Protein AF-A0A5B2V8X9-F1 (afdb_monomer)

Solvent-accessible surface area (backbone atoms only — not comparable to full-atom values): 5075 Å² total; per-residue (Å²): 132,84,52,74,66,56,51,54,53,50,54,51,46,50,52,39,29,75,76,62,32,67,69,54,24,50,54,53,50,52,54,50,51,53,50,51,52,51,54,52,49,55,52,51,52,52,51,50,60,71,69,45,80,91,70,78,80,76,81,75,77,79,72,81,73,73,80,81,71,82,74,82,88,74,87,78,89,87,135

Mean predicted aligned error: 15.44 Å

Organism: NCBI:txid1638099

Radius of gyration: 33.85 Å; Cα contacts (8 Å, |Δi|>4): 13; chains: 1; bounding box: 86×38×75 Å

Sequence (79 aa):
MPSDFTVLVAERLERVRRALGVRAHRDAAEKALVAIGRAAQAEAERRAARKAPTRVPGNVIRFPLGRAGKRGHIGSEEG

Secondary structure (DSSP, 8-state):
---HHHHHHHHHHHHHHHHHHHHHHHHHHHHHHHHHHHHHHHHHHHHHHHHS-S-------------------------

pLDDT: mean 77.69, std 19.51, range [42.0, 97.19]

Structure (mmCIF, N/CA/C/O backbone):
data_AF-A0A5B2V8X9-F1
#
_entry.id   AF-A0A5B2V8X9-F1
#
l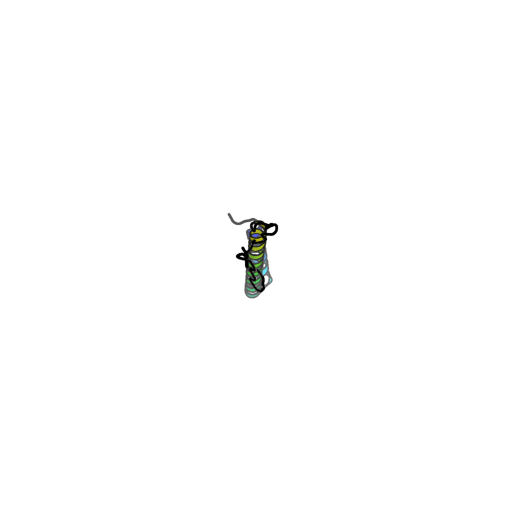oop_
_atom_site.group_PDB
_atom_site.id
_atom_site.type_symbol
_atom_site.label_atom_id
_atom_site.label_alt_id
_atom_site.label_comp_id
_atom_site.label_asym_id
_atom_site.label_entity_id
_atom_site.label_seq_id
_atom_site.pdbx_PDB_ins_code
_atom_site.Cartn_x
_atom_site.Cartn_y
_atom_site.Cartn_z
_atom_site.occupancy
_atom_site.B_iso_or_equiv
_atom_site.auth_seq_id
_atom_site.auth_comp_id
_atom_site.auth_asym_id
_atom_site.auth_atom_id
_atom_site.pdbx_PDB_model_num
ATOM 1 N N . MET A 1 1 ? -7.771 17.563 -9.551 1.00 64.38 1 MET A N 1
ATOM 2 C CA . MET A 1 1 ? -8.819 16.677 -9.004 1.00 64.38 1 MET A CA 1
ATOM 3 C C . MET A 1 1 ? -8.156 15.393 -8.528 1.00 64.38 1 MET A C 1
ATOM 5 O O . MET A 1 1 ? -7.337 14.876 -9.283 1.00 64.38 1 MET A O 1
ATOM 9 N N . PRO A 1 2 ? -8.398 14.931 -7.289 1.00 71.38 2 PRO A N 1
ATOM 10 C CA . PRO A 1 2 ? -7.900 13.633 -6.836 1.00 71.38 2 PRO A CA 1
ATOM 11 C C . PRO A 1 2 ? -8.508 12.516 -7.691 1.00 71.38 2 PRO A C 1
ATOM 13 O O . PRO A 1 2 ? -9.647 12.631 -8.134 1.00 71.38 2 PRO A O 1
ATOM 16 N N . SER A 1 3 ? -7.738 11.458 -7.948 1.00 87.94 3 SER A N 1
ATOM 17 C CA . SER A 1 3 ? -8.254 10.291 -8.674 1.00 87.94 3 SER A CA 1
ATOM 18 C C . SER A 1 3 ? -9.243 9.505 -7.807 1.00 87.94 3 SER A C 1
ATOM 20 O O . SER A 1 3 ? -9.093 9.493 -6.583 1.00 87.94 3 SER A O 1
ATOM 22 N N . ASP A 1 4 ? -10.186 8.786 -8.421 1.00 91.31 4 ASP A N 1
ATOM 23 C CA . ASP A 1 4 ? -11.146 7.920 -7.709 1.00 91.31 4 ASP A CA 1
ATOM 24 C C . ASP A 1 4 ? -10.440 6.922 -6.778 1.00 91.31 4 ASP A C 1
ATOM 26 O O . ASP A 1 4 ? -10.878 6.659 -5.658 1.00 91.31 4 ASP A O 1
ATOM 30 N N . PHE A 1 5 ? -9.271 6.429 -7.194 1.00 87.06 5 PHE A N 1
ATOM 31 C CA . PHE A 1 5 ? -8.435 5.564 -6.369 1.00 87.06 5 PHE A CA 1
ATOM 32 C C . PHE A 1 5 ? -7.903 6.279 -5.117 1.00 87.06 5 PHE A C 1
ATOM 34 O O . PHE A 1 5 ? -7.907 5.713 -4.025 1.00 87.06 5 PHE A O 1
ATOM 41 N N . THR A 1 6 ? -7.476 7.538 -5.249 1.00 89.06 6 THR A N 1
ATOM 42 C CA . THR A 1 6 ? -7.026 8.357 -4.113 1.00 89.06 6 THR A CA 1
ATOM 43 C 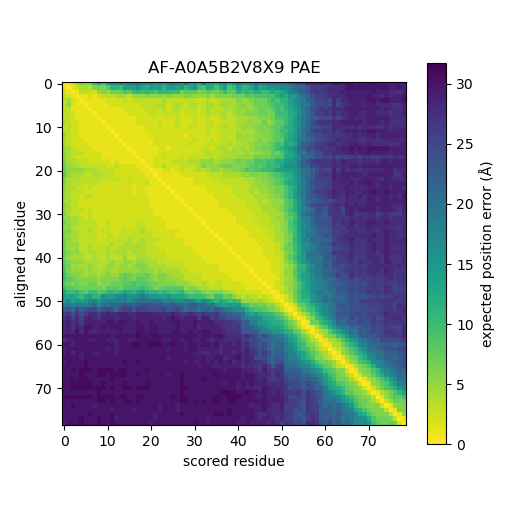C . THR A 1 6 ? -8.152 8.553 -3.099 1.00 89.06 6 THR A C 1
ATOM 45 O O . THR A 1 6 ? -7.913 8.455 -1.896 1.00 89.06 6 THR A O 1
ATOM 48 N N . VAL A 1 7 ? -9.377 8.779 -3.582 1.00 93.38 7 VAL A N 1
ATOM 49 C CA . VAL A 1 7 ? -10.570 8.919 -2.738 1.00 93.38 7 VAL A CA 1
ATOM 50 C C . VAL A 1 7 ? -10.846 7.619 -1.975 1.00 93.38 7 VAL A C 1
ATOM 52 O O . VAL A 1 7 ? -10.964 7.647 -0.752 1.00 93.38 7 VAL A O 1
ATOM 55 N N . LEU A 1 8 ? -10.827 6.467 -2.653 1.00 93.56 8 LEU A N 1
ATOM 56 C CA . LEU A 1 8 ? -11.039 5.157 -2.021 1.00 93.56 8 LEU A CA 1
ATOM 57 C C . LEU A 1 8 ? -10.003 4.836 -0.932 1.00 93.56 8 LEU A C 1
ATOM 59 O O . LEU A 1 8 ? -10.356 4.334 0.140 1.00 93.56 8 LEU A O 1
ATOM 63 N N . VAL A 1 9 ? -8.723 5.131 -1.180 1.00 91.25 9 VAL A N 1
ATOM 64 C CA . VAL A 1 9 ? -7.658 4.924 -0.185 1.00 91.25 9 VAL A CA 1
ATOM 65 C C . VAL A 1 9 ? -7.872 5.833 1.028 1.00 91.25 9 VAL A C 1
ATOM 67 O O . VAL A 1 9 ? -7.777 5.363 2.165 1.00 91.25 9 VAL A O 1
ATOM 70 N N . ALA A 1 10 ? -8.216 7.105 0.811 1.00 92.12 10 ALA A N 1
ATOM 71 C CA . ALA A 1 10 ? -8.486 8.052 1.890 1.00 92.12 10 ALA A CA 1
ATOM 72 C C . ALA A 1 10 ? -9.689 7.620 2.748 1.00 92.12 10 ALA A C 1
ATOM 74 O O . ALA A 1 10 ? -9.589 7.578 3.975 1.00 92.12 10 ALA A O 1
ATOM 75 N N . GLU A 1 11 ? -10.794 7.208 2.123 1.00 96.00 11 GLU A N 1
ATOM 76 C CA . GLU A 1 11 ? -11.964 6.686 2.835 1.00 96.00 11 GLU A CA 1
ATOM 77 C C . GLU A 1 11 ? -11.641 5.442 3.663 1.00 96.00 11 GLU A C 1
ATOM 79 O O . GLU A 1 11 ? -12.138 5.273 4.782 1.00 96.00 11 GLU A O 1
ATOM 84 N N . ARG A 1 12 ? -10.815 4.540 3.122 1.00 93.69 12 ARG A N 1
ATOM 85 C CA . ARG A 1 12 ? -10.408 3.327 3.834 1.00 93.69 12 ARG A CA 1
ATOM 86 C C . ARG A 1 12 ? -9.556 3.664 5.056 1.00 93.69 12 ARG A C 1
ATOM 88 O O . ARG A 1 12 ? -9.783 3.084 6.118 1.00 93.69 12 ARG A O 1
ATOM 95 N N . LEU A 1 13 ? -8.617 4.600 4.933 1.00 93.62 13 LEU A N 1
ATOM 96 C CA . LEU A 1 13 ? -7.777 5.051 6.046 1.00 93.62 13 LEU A CA 1
ATOM 97 C C . LEU A 1 13 ? -8.586 5.776 7.127 1.00 93.62 13 LEU A C 1
ATOM 99 O O . LEU A 1 13 ? -8.323 5.583 8.317 1.00 93.62 13 LEU A O 1
ATOM 103 N N . GLU A 1 14 ? -9.593 6.555 6.739 1.00 95.00 14 GLU A N 1
ATOM 104 C CA . GLU A 1 14 ? -10.503 7.211 7.679 1.00 95.00 14 GLU A CA 1
ATOM 105 C C . GLU A 1 14 ? -11.373 6.184 8.425 1.00 95.00 14 GLU A C 1
ATOM 107 O O . GLU A 1 14 ? -11.543 6.282 9.642 1.00 95.00 14 GLU A O 1
ATOM 112 N N . ARG A 1 15 ? -11.839 5.122 7.751 1.00 95.88 15 ARG A N 1
ATOM 113 C CA . ARG A 1 15 ? -12.514 3.995 8.422 1.00 95.88 15 ARG A CA 1
ATOM 114 C C . ARG A 1 15 ? -11.615 3.315 9.456 1.00 95.88 15 ARG A C 1
ATOM 116 O O . ARG A 1 15 ? -12.072 3.042 10.563 1.00 95.88 15 ARG A O 1
ATOM 123 N N . VAL A 1 16 ? -10.339 3.088 9.135 1.00 94.12 16 VAL A N 1
ATOM 124 C CA . VAL A 1 16 ? -9.361 2.524 10.086 1.00 94.12 16 VAL A CA 1
ATOM 125 C C . VAL A 1 16 ? -9.177 3.442 11.292 1.00 94.12 16 VAL A C 1
ATOM 127 O O . VAL A 1 16 ? -9.190 2.966 12.424 1.00 94.12 16 VAL A O 1
ATOM 130 N N . ARG A 1 17 ? -9.069 4.756 11.075 1.00 94.56 17 ARG A N 1
ATOM 131 C CA . ARG A 1 17 ? -8.951 5.734 12.164 1.00 94.56 17 ARG A CA 1
ATOM 132 C C . ARG A 1 17 ? -10.148 5.689 13.105 1.00 94.56 17 ARG A C 1
ATOM 134 O O . ARG A 1 17 ? -9.954 5.705 14.317 1.00 94.56 17 ARG A O 1
ATOM 141 N N . ARG A 1 18 ? -11.363 5.627 12.557 1.00 96.06 18 ARG A N 1
ATOM 142 C CA . ARG A 1 18 ? -12.602 5.586 13.347 1.00 96.06 18 ARG A CA 1
ATOM 143 C C . ARG A 1 18 ? -12.761 4.280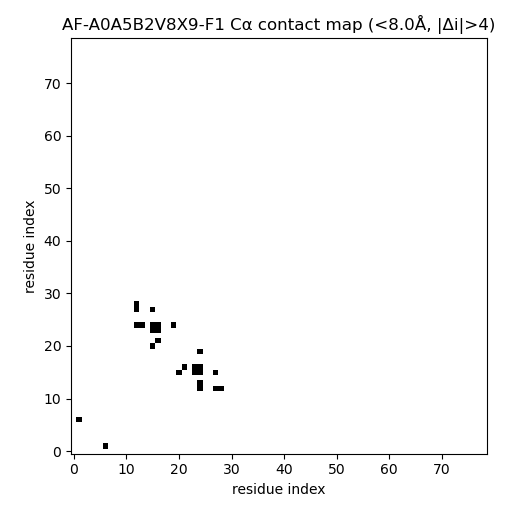 14.121 1.00 96.06 18 ARG A C 1
ATOM 145 O O . ARG A 1 18 ? -13.201 4.316 15.260 1.00 96.06 18 ARG A O 1
ATOM 152 N N . ALA A 1 19 ? -12.395 3.149 13.520 1.00 96.25 19 ALA A N 1
ATOM 153 C CA . ALA A 1 19 ? -12.581 1.835 14.133 1.00 96.25 19 ALA A CA 1
ATOM 154 C C . ALA A 1 19 ? -11.465 1.449 15.119 1.00 96.25 19 ALA A C 1
ATOM 156 O O . ALA A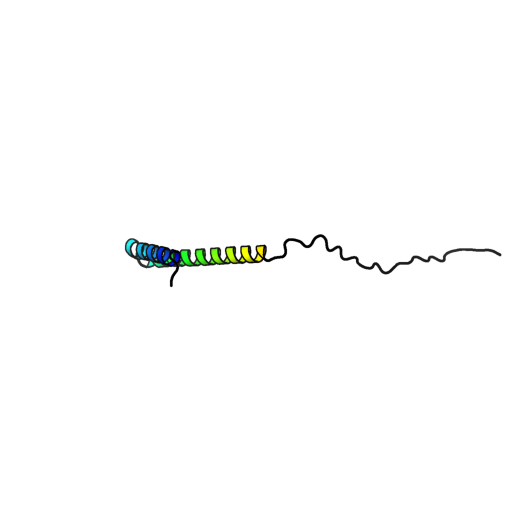 1 19 ? -11.735 0.794 16.119 1.00 96.25 19 ALA A O 1
ATOM 157 N N . LEU A 1 20 ? -10.214 1.818 14.828 1.00 95.12 20 LEU A N 1
ATOM 158 C CA . LEU A 1 20 ? -9.019 1.297 15.512 1.00 95.12 20 LEU A CA 1
ATOM 159 C C . LEU A 1 20 ? -8.125 2.399 16.107 1.00 95.12 20 LEU A C 1
ATOM 161 O O . LEU A 1 20 ? -7.099 2.116 16.725 1.00 95.12 20 LEU A O 1
ATOM 165 N N . GLY A 1 21 ? -8.498 3.666 15.925 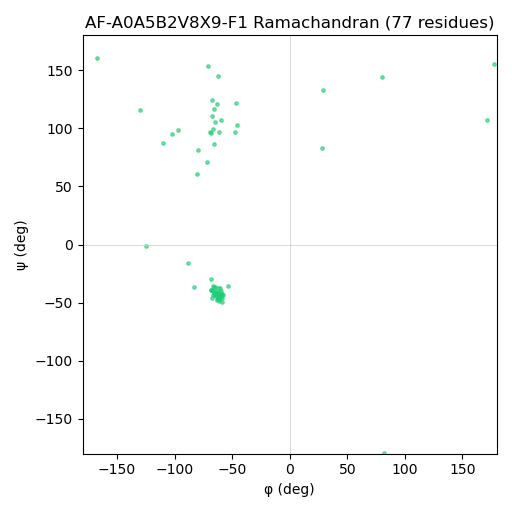1.00 95.69 21 GLY A N 1
ATOM 166 C CA . GLY A 1 21 ? -7.793 4.810 16.484 1.00 95.69 21 GLY A CA 1
ATOM 167 C C . GLY A 1 21 ? -6.569 5.264 15.685 1.00 95.69 21 GLY A C 1
ATOM 168 O O . GLY A 1 21 ? -6.206 4.745 14.626 1.00 95.69 21 GLY A O 1
ATOM 169 N N . VAL A 1 22 ? -5.915 6.299 16.214 1.00 94.56 22 VAL A N 1
ATOM 170 C CA . VAL A 1 22 ? -4.870 7.060 15.508 1.00 94.56 22 VAL A CA 1
ATOM 171 C C . VAL A 1 22 ? -3.610 6.232 15.249 1.00 94.56 22 VAL A C 1
ATOM 173 O O . VAL A 1 22 ? -2.985 6.383 14.201 1.00 94.56 22 VAL A O 1
ATOM 176 N N . ARG A 1 23 ? -3.231 5.340 16.172 1.00 95.38 23 ARG A N 1
ATOM 177 C CA . ARG A 1 23 ? -2.012 4.528 16.027 1.00 95.38 23 ARG A CA 1
ATOM 178 C C . ARG A 1 23 ? -2.134 3.527 14.876 1.00 95.38 23 ARG A C 1
ATOM 180 O O . ARG A 1 23 ? -1.236 3.461 14.044 1.00 95.38 23 ARG A O 1
ATOM 187 N N . ALA A 1 24 ? -3.262 2.820 14.794 1.00 93.62 24 ALA A N 1
ATOM 188 C CA . ALA A 1 24 ? -3.550 1.896 13.698 1.00 93.62 24 ALA A CA 1
ATOM 189 C C . ALA A 1 24 ? -3.689 2.626 12.354 1.00 93.62 24 ALA A C 1
ATOM 191 O O . ALA A 1 24 ? -3.222 2.137 11.330 1.00 93.62 24 ALA A O 1
ATOM 192 N N . HIS A 1 25 ? -4.275 3.826 12.357 1.00 94.81 25 HIS A N 1
ATOM 193 C CA . HIS A 1 25 ? -4.338 4.668 11.165 1.00 94.81 25 HIS A CA 1
ATOM 194 C C . HIS A 1 25 ? -2.950 5.060 10.644 1.00 94.81 25 HIS A C 1
ATOM 196 O O . HIS A 1 25 ? -2.717 4.961 9.444 1.00 94.81 25 HIS A O 1
ATOM 202 N N . ARG A 1 26 ? -2.022 5.467 11.524 1.00 95.88 26 ARG A N 1
ATOM 203 C CA . ARG A 1 26 ? -0.648 5.818 11.123 1.00 95.88 26 ARG A CA 1
ATOM 204 C C . ARG A 1 26 ? 0.082 4.634 10.490 1.00 95.88 26 ARG A C 1
ATOM 206 O O . ARG A 1 26 ? 0.639 4.795 9.411 1.00 95.88 26 ARG A O 1
ATOM 213 N N . ASP A 1 27 ? 0.008 3.458 11.109 1.00 96.19 27 ASP A N 1
ATOM 214 C CA . ASP A 1 27 ? 0.606 2.228 10.566 1.00 96.19 27 ASP A CA 1
ATOM 215 C C . ASP A 1 27 ? -0.010 1.841 9.206 1.00 96.19 27 ASP A C 1
ATOM 217 O O . ASP A 1 27 ? 0.697 1.537 8.245 1.00 96.19 27 ASP A O 1
ATOM 221 N N . ALA A 1 28 ? -1.338 1.924 9.078 1.00 93.56 28 ALA A N 1
ATOM 222 C CA . ALA A 1 28 ? -2.021 1.663 7.813 1.00 93.56 28 ALA A CA 1
ATOM 223 C C . ALA A 1 28 ? -1.638 2.673 6.716 1.00 93.56 28 ALA A C 1
ATOM 225 O O . ALA A 1 28 ? -1.458 2.284 5.561 1.00 93.56 28 ALA A O 1
ATOM 226 N N . ALA A 1 29 ? -1.497 3.954 7.066 1.00 94.56 29 ALA A N 1
ATOM 227 C CA . ALA A 1 29 ? -1.092 5.004 6.138 1.00 94.56 29 ALA A CA 1
ATOM 228 C C . ALA A 1 29 ? 0.353 4.807 5.659 1.00 94.56 29 ALA A C 1
ATOM 230 O O . ALA A 1 29 ? 0.611 4.894 4.460 1.00 94.56 29 ALA A O 1
ATOM 231 N N . GLU A 1 30 ? 1.277 4.474 6.562 1.00 97.19 30 GLU A N 1
ATOM 232 C CA . GLU A 1 30 ? 2.670 4.173 6.219 1.00 97.19 30 GLU A CA 1
ATOM 233 C C . GLU A 1 30 ? 2.758 2.996 5.239 1.00 97.19 30 GLU A C 1
ATOM 235 O O . GLU A 1 30 ? 3.357 3.112 4.167 1.00 97.19 30 GLU A O 1
ATOM 240 N N . LYS A 1 31 ? 2.069 1.889 5.541 1.00 95.00 31 LYS A N 1
ATOM 241 C CA . LYS A 1 31 ? 2.004 0.715 4.656 1.00 95.00 31 LYS A CA 1
ATOM 242 C C . LYS A 1 31 ? 1.425 1.054 3.284 1.00 95.00 31 LYS A C 1
ATOM 244 O O . LYS A 1 31 ? 1.955 0.596 2.270 1.00 95.00 31 LYS A O 1
ATOM 249 N N . ALA A 1 32 ? 0.366 1.863 3.237 1.00 94.06 32 ALA A N 1
ATOM 250 C CA . ALA A 1 32 ? -0.237 2.303 1.982 1.00 94.06 32 ALA A CA 1
ATOM 251 C C . ALA A 1 32 ? 0.744 3.137 1.144 1.00 94.06 32 ALA A C 1
ATOM 253 O O . ALA A 1 32 ? 0.896 2.880 -0.050 1.00 94.06 32 ALA A O 1
ATOM 254 N N . LEU A 1 33 ? 1.457 4.084 1.761 1.00 94.00 33 LEU A N 1
ATOM 255 C CA . LEU A 1 33 ? 2.452 4.914 1.076 1.00 94.00 33 LEU A CA 1
ATOM 256 C C . LEU A 1 33 ? 3.610 4.080 0.522 1.00 94.00 33 LEU A C 1
ATOM 258 O O . LEU A 1 33 ? 3.982 4.245 -0.640 1.00 94.00 33 LEU A O 1
ATOM 262 N N . VAL A 1 34 ? 4.138 3.139 1.309 1.00 96.19 34 VAL A N 1
ATOM 263 C CA . VAL A 1 34 ? 5.201 2.227 0.858 1.00 96.19 34 VAL A CA 1
ATOM 264 C C . VAL A 1 34 ? 4.730 1.377 -0.324 1.00 96.19 34 VAL A C 1
ATOM 266 O O . VAL A 1 34 ? 5.456 1.233 -1.309 1.00 96.19 34 VAL A O 1
ATOM 269 N N . ALA A 1 35 ? 3.512 0.835 -0.262 1.00 93.31 35 ALA A N 1
ATOM 270 C CA . ALA A 1 35 ? 2.949 0.039 -1.349 1.00 93.31 35 ALA A CA 1
ATOM 271 C C . ALA A 1 35 ? 2.781 0.859 -2.639 1.00 93.31 35 ALA A C 1
ATOM 273 O O . ALA A 1 35 ? 3.156 0.389 -3.714 1.00 93.31 35 ALA A O 1
ATOM 274 N N . ILE A 1 36 ? 2.284 2.096 -2.531 1.00 91.62 36 ILE A N 1
ATOM 275 C CA . ILE A 1 36 ? 2.155 3.020 -3.667 1.00 91.62 36 ILE A CA 1
ATOM 276 C C . ILE A 1 36 ? 3.531 3.327 -4.267 1.00 91.62 36 ILE A C 1
ATOM 278 O O . ILE A 1 36 ? 3.694 3.235 -5.484 1.00 91.62 36 ILE A O 1
ATOM 282 N N . GLY A 1 37 ? 4.531 3.626 -3.433 1.00 92.88 37 GLY A N 1
ATOM 283 C CA . GLY A 1 37 ? 5.900 3.883 -3.884 1.00 92.88 37 GLY A CA 1
ATOM 284 C C . GLY A 1 37 ? 6.494 2.700 -4.652 1.00 92.88 37 GLY A C 1
ATOM 285 O O . GLY A 1 37 ? 7.009 2.873 -5.755 1.00 92.88 37 GLY A O 1
ATOM 286 N N . 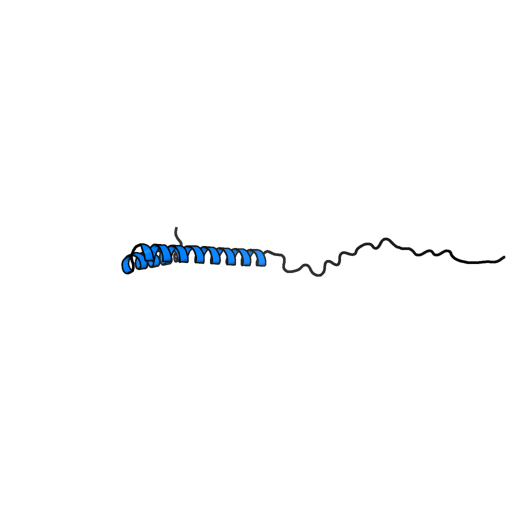ARG A 1 38 ? 6.337 1.477 -4.130 1.00 95.38 38 ARG A N 1
ATOM 287 C CA . ARG A 1 38 ? 6.791 0.249 -4.807 1.00 95.38 38 ARG A CA 1
ATOM 288 C C . ARG A 1 38 ? 6.065 0.004 -6.128 1.00 95.38 38 ARG A C 1
ATOM 290 O O . ARG A 1 38 ? 6.700 -0.366 -7.111 1.00 95.38 38 ARG A O 1
ATOM 297 N N . ALA A 1 39 ? 4.752 0.223 -6.174 1.00 92.25 39 ALA A N 1
ATOM 298 C CA . ALA A 1 39 ? 3.975 0.077 -7.402 1.00 92.25 39 ALA A CA 1
ATOM 299 C C . ALA A 1 39 ? 4.404 1.093 -8.473 1.00 92.25 39 ALA A C 1
ATOM 301 O O . ALA A 1 39 ? 4.550 0.729 -9.641 1.00 92.25 39 ALA A O 1
ATOM 302 N N . ALA A 1 40 ? 4.654 2.343 -8.071 1.00 91.75 40 ALA A N 1
ATOM 303 C CA . ALA A 1 40 ? 5.159 3.385 -8.956 1.00 91.75 40 ALA A CA 1
ATOM 304 C C . ALA A 1 40 ? 6.559 3.048 -9.489 1.00 91.75 40 ALA A C 1
ATOM 306 O O . ALA A 1 40 ? 6.799 3.179 -10.689 1.00 91.75 40 ALA A O 1
ATOM 307 N N . GLN A 1 41 ? 7.455 2.554 -8.629 1.00 93.56 41 GLN A N 1
ATOM 308 C CA . GLN A 1 41 ? 8.787 2.109 -9.035 1.00 93.56 41 GLN A CA 1
ATOM 309 C C . GLN A 1 41 ? 8.716 0.946 -10.034 1.00 93.56 41 GLN A C 1
ATOM 311 O O . GLN A 1 41 ? 9.312 1.027 -11.105 1.00 93.56 41 GLN A O 1
ATOM 316 N N . ALA A 1 42 ? 7.928 -0.093 -9.744 1.00 93.44 42 ALA A N 1
ATOM 317 C CA . ALA A 1 42 ? 7.760 -1.229 -10.649 1.00 93.44 42 ALA A CA 1
ATOM 318 C C . ALA A 1 42 ? 7.182 -0.805 -12.012 1.00 93.44 42 ALA A C 1
ATOM 320 O O . ALA A 1 42 ? 7.567 -1.327 -13.057 1.00 93.44 42 ALA A O 1
ATOM 321 N N . GLU A 1 43 ? 6.260 0.160 -12.029 1.00 91.31 43 GLU A N 1
ATOM 322 C CA . GLU A 1 43 ? 5.734 0.722 -13.273 1.00 91.31 43 GLU A CA 1
ATOM 323 C C . GLU A 1 43 ? 6.787 1.537 -14.037 1.00 91.31 43 GLU A C 1
ATOM 325 O O . GLU A 1 43 ? 6.871 1.434 -15.262 1.00 91.31 43 GLU A O 1
ATOM 330 N N . ALA A 1 44 ? 7.621 2.309 -13.338 1.00 91.38 44 ALA A N 1
ATOM 331 C CA . ALA A 1 44 ? 8.732 3.032 -13.947 1.00 91.38 44 ALA A CA 1
ATOM 332 C C . ALA A 1 44 ? 9.749 2.070 -14.582 1.00 91.38 44 ALA A C 1
ATOM 334 O O . ALA A 1 44 ? 10.133 2.267 -15.735 1.00 91.38 44 ALA A O 1
ATOM 335 N N . GLU A 1 45 ? 10.112 0.991 -13.885 1.00 91.75 45 GLU A N 1
ATOM 336 C CA . GLU A 1 45 ? 10.997 -0.064 -14.391 1.00 91.75 45 GLU A CA 1
ATOM 337 C C . GLU A 1 45 ? 10.399 -0.763 -15.620 1.00 91.75 45 GLU A C 1
ATOM 339 O O . GLU A 1 45 ? 11.073 -0.899 -16.642 1.00 91.75 45 GLU A O 1
ATOM 344 N N . ARG A 1 46 ? 9.104 -1.117 -15.591 1.00 88.69 46 ARG A N 1
ATOM 345 C CA . ARG A 1 46 ? 8.401 -1.669 -16.765 1.00 88.69 46 ARG A CA 1
ATOM 346 C C . ARG A 1 46 ? 8.441 -0.720 -17.958 1.00 88.69 46 ARG A C 1
ATOM 348 O O . ARG A 1 46 ? 8.668 -1.155 -19.087 1.00 88.69 46 ARG A O 1
ATOM 355 N N . ARG A 1 47 ? 8.213 0.576 -17.738 1.00 88.44 47 ARG A N 1
ATOM 356 C CA . ARG A 1 47 ? 8.276 1.588 -18.803 1.00 88.44 47 ARG A CA 1
ATOM 357 C C . ARG A 1 47 ? 9.692 1.757 -19.340 1.00 88.44 47 ARG A C 1
ATOM 359 O O . ARG A 1 47 ? 9.845 1.885 -20.551 1.00 88.44 47 ARG A O 1
ATOM 366 N N . ALA A 1 48 ? 10.703 1.735 -18.476 1.00 85.00 48 ALA A N 1
ATOM 367 C CA . ALA A 1 48 ? 12.103 1.790 -18.878 1.00 85.00 48 ALA A CA 1
ATOM 368 C C . ALA A 1 48 ? 12.485 0.566 -19.723 1.00 85.00 48 ALA A C 1
ATOM 370 O O . ALA A 1 48 ? 13.027 0.730 -20.812 1.00 85.00 48 ALA A O 1
ATOM 371 N N . ALA A 1 49 ? 12.103 -0.640 -19.298 1.00 83.31 49 ALA A N 1
ATOM 372 C CA . ALA A 1 49 ? 12.335 -1.874 -20.046 1.00 83.31 49 ALA A CA 1
ATOM 373 C C . ALA A 1 49 ? 11.627 -1.885 -21.413 1.00 83.31 49 ALA A C 1
ATOM 375 O O . ALA A 1 49 ? 12.200 -2.344 -22.396 1.00 83.31 49 ALA A O 1
ATOM 376 N N . ARG A 1 50 ? 10.409 -1.331 -21.508 1.00 79.50 50 ARG A N 1
ATOM 377 C CA . ARG A 1 50 ? 9.684 -1.177 -22.786 1.00 79.50 50 ARG A CA 1
ATOM 378 C C . ARG A 1 50 ? 10.318 -0.154 -23.730 1.00 79.50 50 ARG A C 1
ATOM 380 O O . ARG A 1 50 ? 10.150 -0.264 -24.938 1.00 79.50 50 ARG A O 1
ATOM 387 N N . LYS A 1 51 ? 10.983 0.866 -23.185 1.00 70.38 51 LYS A N 1
ATOM 388 C CA . LYS A 1 51 ? 11.677 1.905 -23.961 1.00 70.38 51 LYS A CA 1
ATOM 389 C C . LYS A 1 51 ? 13.123 1.532 -24.288 1.00 70.38 51 LYS A C 1
ATOM 391 O O . LYS A 1 51 ? 13.713 2.157 -25.164 1.00 70.38 51 LYS A O 1
ATOM 396 N N . ALA A 1 52 ? 13.691 0.535 -23.610 1.00 62.75 52 ALA A N 1
ATOM 397 C CA . ALA A 1 52 ? 14.988 -0.014 -23.961 1.00 62.75 52 ALA A CA 1
ATOM 398 C C . ALA A 1 52 ? 14.869 -0.727 -25.322 1.00 62.75 52 ALA A C 1
ATOM 400 O O . ALA A 1 52 ? 14.012 -1.605 -25.468 1.00 62.75 52 ALA A O 1
ATOM 401 N N . PRO A 1 53 ? 15.686 -0.371 -26.331 1.00 61.06 53 PRO A N 1
ATOM 402 C CA . PRO A 1 53 ? 15.625 -1.003 -27.642 1.00 61.06 53 PRO A CA 1
ATOM 403 C C . PRO A 1 53 ? 15.885 -2.505 -27.500 1.00 61.06 53 PRO A C 1
ATOM 405 O O . PRO A 1 53 ? 16.999 -2.958 -27.242 1.00 61.06 53 PRO A O 1
ATOM 408 N N . THR A 1 54 ? 14.825 -3.293 -27.657 1.00 63.69 54 THR A N 1
ATOM 409 C CA . THR A 1 54 ? 14.836 -4.751 -27.536 1.00 63.69 54 THR A CA 1
ATOM 410 C C . THR A 1 54 ? 15.350 -5.372 -28.835 1.00 63.69 54 THR A C 1
ATOM 412 O O . THR A 1 54 ? 14.614 -6.061 -29.527 1.00 63.69 54 THR A O 1
ATOM 415 N N . ARG A 1 55 ? 16.589 -5.055 -29.230 1.00 54.50 55 ARG A N 1
ATOM 416 C CA . ARG A 1 55 ? 17.413 -5.789 -30.212 1.00 54.50 55 ARG A CA 1
ATOM 417 C C . ARG A 1 55 ? 18.664 -4.971 -30.516 1.00 54.50 55 ARG A C 1
ATOM 419 O O . ARG A 1 55 ? 18.613 -4.014 -31.278 1.00 54.50 55 ARG A O 1
ATOM 426 N N . VAL A 1 56 ? 19.806 -5.422 -30.011 1.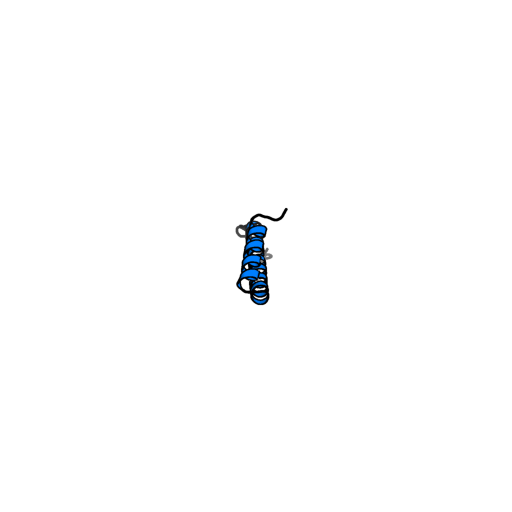00 57.81 56 VAL A N 1
ATOM 427 C CA . VAL A 1 56 ? 21.038 -5.328 -30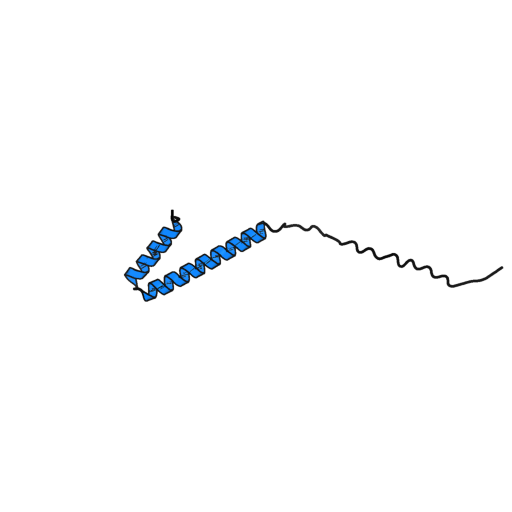.798 1.00 57.81 56 VAL A CA 1
ATOM 428 C C . VAL A 1 56 ? 21.196 -6.706 -31.439 1.00 57.81 56 VAL A C 1
ATOM 430 O O . VAL A 1 56 ? 21.597 -7.642 -30.746 1.00 57.81 56 VAL A O 1
ATOM 433 N N . PRO A 1 57 ? 20.801 -6.910 -32.708 1.00 47.47 57 PRO A N 1
ATOM 434 C CA . PRO A 1 57 ? 21.177 -8.127 -33.403 1.00 47.47 57 PRO A CA 1
ATOM 435 C C . PRO A 1 57 ? 22.691 -8.053 -33.598 1.00 47.47 57 PRO A C 1
ATOM 437 O O . PRO A 1 57 ? 23.170 -7.176 -34.306 1.00 47.47 57 PRO A O 1
ATOM 440 N N . GLY A 1 58 ? 23.418 -8.914 -32.880 1.00 58.16 58 GLY A N 1
ATOM 441 C CA . GLY A 1 58 ? 24.844 -9.201 -33.041 1.00 58.16 58 GLY A CA 1
ATOM 442 C C . GLY A 1 58 ? 25.690 -8.068 -33.615 1.00 58.16 58 GLY A C 1
ATOM 443 O O . GLY A 1 58 ? 26.015 -8.088 -34.798 1.00 58.16 58 GLY A O 1
ATOM 444 N N . ASN A 1 59 ? 26.123 -7.124 -32.777 1.00 53.66 59 ASN A N 1
ATOM 445 C CA . ASN A 1 59 ? 27.206 -6.237 -33.180 1.00 53.66 59 ASN A CA 1
ATOM 446 C C . ASN A 1 59 ? 28.526 -6.994 -32.989 1.00 53.66 59 ASN A C 1
ATOM 448 O O . ASN A 1 59 ? 29.190 -6.881 -31.959 1.00 53.66 59 ASN A O 1
ATOM 452 N N . VAL A 1 60 ? 28.874 -7.841 -33.961 1.00 60.12 60 VAL A N 1
ATOM 453 C CA . VAL A 1 60 ? 30.232 -8.375 -34.066 1.00 60.12 60 VAL A CA 1
ATOM 454 C C . VAL A 1 60 ? 31.119 -7.188 -34.415 1.00 60.12 60 VAL A C 1
ATOM 456 O O . VAL A 1 60 ? 31.181 -6.757 -35.565 1.00 60.12 60 VAL A O 1
ATOM 459 N N . ILE A 1 61 ? 31.789 -6.627 -33.411 1.00 59.12 61 ILE A N 1
ATOM 460 C CA . ILE A 1 61 ? 32.850 -5.653 -33.643 1.00 59.12 61 ILE A CA 1
ATOM 461 C C . ILE A 1 61 ? 33.960 -6.412 -34.369 1.00 59.12 61 ILE A C 1
ATOM 463 O O . ILE A 1 61 ? 34.666 -7.229 -33.778 1.00 59.12 61 ILE A O 1
ATOM 467 N N . ARG A 1 62 ? 34.093 -6.178 -35.678 1.00 56.94 62 ARG A N 1
ATOM 468 C CA . ARG A 1 62 ? 35.229 -6.673 -36.453 1.00 56.94 62 ARG A CA 1
ATOM 469 C C . ARG A 1 62 ? 36.459 -5.913 -35.969 1.00 56.94 62 ARG A C 1
ATOM 471 O O . ARG A 1 62 ? 36.712 -4.793 -36.402 1.00 56.94 62 ARG A O 1
ATOM 478 N N . PHE A 1 63 ? 37.199 -6.507 -35.039 1.00 49.19 63 PHE A N 1
ATOM 479 C CA . PHE A 1 63 ? 38.525 -6.021 -34.686 1.00 49.19 63 PHE A CA 1
ATOM 480 C C . PHE A 1 63 ? 39.398 -6.156 -35.942 1.00 49.19 63 PHE A C 1
ATOM 482 O O . PHE A 1 63 ? 39.518 -7.272 -36.463 1.00 49.19 63 PHE A O 1
ATOM 489 N N . PRO A 1 64 ? 39.984 -5.077 -36.487 1.00 54.09 64 PRO A N 1
ATOM 490 C CA . PRO A 1 64 ? 40.987 -5.235 -37.517 1.00 54.09 64 PRO A CA 1
ATOM 491 C C . PRO A 1 64 ? 42.207 -5.841 -36.827 1.00 54.09 64 PRO A C 1
ATOM 493 O O . PRO A 1 64 ? 42.998 -5.141 -36.201 1.00 54.09 64 PRO A O 1
ATOM 496 N N . LEU A 1 65 ? 42.354 -7.165 -36.915 1.00 59.78 65 LEU A N 1
ATOM 497 C CA . LEU A 1 65 ? 43.656 -7.786 -36.735 1.00 59.78 65 LEU A CA 1
ATOM 498 C C . LEU A 1 65 ? 44.524 -7.214 -37.853 1.00 59.78 65 LEU A C 1
ATOM 500 O O . LEU A 1 65 ? 44.428 -7.631 -39.011 1.00 59.78 65 LEU A O 1
ATOM 504 N N . GLY A 1 66 ? 45.294 -6.177 -37.511 1.00 51.72 66 GLY A N 1
ATOM 505 C CA . GLY A 1 66 ? 46.356 -5.657 -38.352 1.00 51.72 66 GLY A CA 1
ATOM 506 C C . GLY A 1 66 ? 47.149 -6.856 -38.837 1.00 51.72 66 GLY A C 1
ATOM 507 O O . GLY A 1 66 ? 47.573 -7.683 -38.031 1.00 51.72 66 GLY A O 1
ATOM 508 N N . ARG A 1 67 ? 47.219 -7.007 -40.161 1.00 56.16 67 ARG A N 1
ATOM 509 C CA . ARG A 1 67 ? 47.834 -8.144 -40.837 1.00 56.16 67 ARG A CA 1
ATOM 510 C C . ARG A 1 67 ? 49.187 -8.433 -40.189 1.00 56.16 67 ARG A C 1
ATOM 512 O O . ARG A 1 67 ? 50.170 -7.772 -40.508 1.00 56.1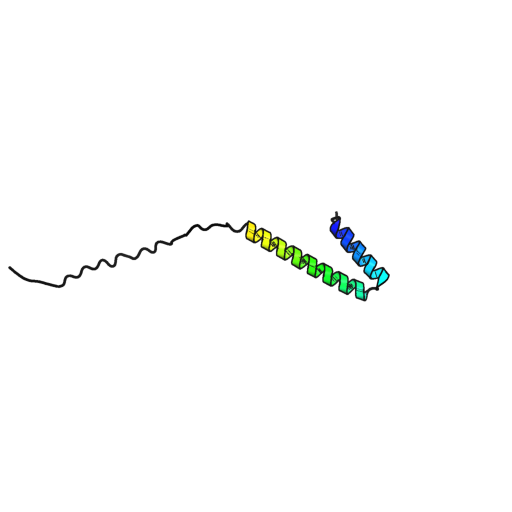6 67 ARG A O 1
ATOM 519 N N . ALA A 1 68 ? 49.258 -9.465 -39.352 1.00 57.16 68 ALA A N 1
ATOM 520 C CA . ALA A 1 68 ? 50.503 -10.163 -39.083 1.00 57.16 68 ALA A CA 1
ATOM 521 C C . ALA A 1 68 ? 50.823 -10.959 -40.353 1.00 57.16 68 ALA A C 1
ATOM 523 O O . ALA A 1 68 ? 50.644 -12.173 -40.436 1.00 57.16 68 ALA A O 1
ATOM 524 N N . GLY A 1 69 ? 51.195 -10.219 -41.400 1.00 50.41 69 GLY A N 1
ATOM 525 C CA . GLY A 1 69 ? 51.743 -10.742 -42.632 1.00 50.41 69 GLY A CA 1
ATOM 526 C C . GLY A 1 69 ? 53.088 -11.349 -42.300 1.00 50.41 69 GLY A C 1
ATOM 527 O O . GLY A 1 69 ? 54.118 -10.693 -42.383 1.00 50.41 69 GLY A O 1
ATOM 528 N N . LYS A 1 70 ? 53.035 -12.613 -41.893 1.00 56.28 70 LYS A N 1
ATOM 529 C CA . LYS A 1 70 ? 54.130 -13.567 -41.886 1.00 56.28 70 LYS A CA 1
ATOM 530 C C . LYS A 1 70 ? 54.815 -13.491 -43.260 1.00 56.28 70 LYS A C 1
ATOM 532 O O . LYS A 1 70 ? 54.346 -14.088 -44.223 1.00 56.28 70 LYS A O 1
ATOM 537 N N . ARG A 1 71 ? 55.904 -12.734 -43.375 1.00 47.53 71 ARG A N 1
ATOM 538 C CA . ARG A 1 71 ? 56.942 -12.999 -44.374 1.00 47.53 71 ARG A CA 1
ATOM 539 C C . ARG A 1 71 ? 58.155 -13.476 -43.606 1.00 47.53 71 ARG A C 1
ATOM 541 O O . ARG A 1 71 ? 58.996 -12.689 -43.191 1.00 47.53 71 ARG A O 1
ATOM 548 N N . GLY A 1 72 ? 58.180 -14.783 -43.370 1.00 48.16 72 GLY A N 1
ATOM 549 C CA . GLY A 1 72 ? 59.445 -15.460 -43.166 1.00 48.16 72 GLY A CA 1
ATOM 550 C C . GLY A 1 72 ? 60.206 -15.381 -44.484 1.00 48.16 72 GLY A C 1
ATOM 551 O O . GLY A 1 72 ? 59.731 -15.902 -45.487 1.00 48.16 72 GLY A O 1
ATOM 552 N N . HIS A 1 73 ? 61.347 -14.703 -44.485 1.00 51.41 73 HIS A N 1
ATOM 553 C CA . HIS A 1 73 ? 62.431 -15.037 -45.396 1.00 51.41 73 HIS A CA 1
ATOM 554 C C . HIS A 1 73 ? 63.452 -15.805 -44.566 1.00 51.41 73 HIS A C 1
ATOM 556 O O . HIS A 1 73 ? 64.243 -15.219 -43.834 1.00 51.41 73 HIS A O 1
ATOM 562 N N . ILE A 1 74 ? 63.346 -17.130 -44.626 1.00 46.66 74 ILE A N 1
ATOM 563 C CA . ILE A 1 74 ? 64.359 -18.066 -44.151 1.00 46.66 74 ILE A CA 1
ATOM 564 C C . ILE A 1 74 ? 64.577 -19.057 -45.298 1.00 46.66 74 ILE A C 1
ATOM 566 O O . ILE A 1 74 ? 63.646 -19.783 -45.639 1.00 46.66 74 ILE A O 1
ATOM 570 N N . GLY A 1 75 ? 65.797 -19.044 -45.846 1.00 44.75 75 GLY A N 1
ATOM 571 C CA . GLY A 1 75 ? 66.373 -20.044 -46.762 1.00 44.75 75 GLY A CA 1
ATOM 572 C C . GLY A 1 75 ? 65.939 -19.930 -48.230 1.00 44.75 75 GLY A C 1
ATOM 573 O O . GLY A 1 75 ? 64.795 -19.585 -48.498 1.00 44.75 75 GLY A O 1
ATOM 574 N N . SER A 1 76 ? 66.764 -20.196 -49.244 1.00 42.50 76 SER A N 1
ATOM 575 C CA . SER A 1 76 ? 68.147 -20.695 -49.332 1.00 42.50 76 SER A CA 1
ATOM 576 C C . SER A 1 76 ? 68.640 -20.489 -50.785 1.00 42.50 76 SER A C 1
ATOM 578 O O . SER A 1 76 ? 67.798 -20.276 -51.653 1.00 42.50 76 SER A O 1
ATOM 580 N N . GLU A 1 77 ? 69.970 -20.495 -50.988 1.00 45.47 77 GLU A N 1
ATOM 581 C CA . GLU A 1 77 ? 70.766 -21.149 -52.070 1.00 45.47 77 GLU A CA 1
ATOM 582 C C . GLU A 1 77 ? 70.090 -21.339 -53.452 1.00 45.47 77 GLU A C 1
ATOM 584 O O . GLU A 1 77 ? 68.971 -21.821 -53.542 1.00 45.47 77 GLU A O 1
ATOM 589 N N . GLU A 1 78 ? 70.670 -21.030 -54.614 1.00 42.25 78 GLU A N 1
ATOM 590 C CA . GLU A 1 78 ? 71.992 -21.381 -55.159 1.00 42.25 78 GLU A CA 1
ATOM 591 C C . GLU A 1 78 ? 72.063 -20.790 -56.594 1.00 42.25 78 GLU A C 1
ATOM 593 O O . GLU A 1 78 ? 71.015 -20.611 -57.226 1.00 42.25 78 GLU A O 1
ATOM 598 N N . GLY A 1 79 ? 73.264 -20.520 -57.124 1.00 42.00 79 GLY A N 1
ATOM 599 C CA . GLY A 1 79 ? 73.476 -20.111 -58.522 1.00 42.00 79 GLY A CA 1
ATOM 600 C C . GLY A 1 79 ? 74.752 -19.320 -58.752 1.00 42.00 79 GLY A C 1
ATOM 601 O O . GLY A 1 79 ? 74.646 -18.075 -58.801 1.00 42.00 79 GLY A O 1
#

Foldseek 3Di:
DDDPVNVVLVVVLVVCCVPPNDVSSVVSVVVVVVVVVVVVVVVVVVVVVVPPPPDPDDPPPPDPPPDPPDDDPDDDDDD